Protein AF-A0A6I0ESH8-F1 (afdb_monomer)

Secondary structure (DSSP, 8-state):
-----EEEEEEEEE-PPPS-HHHHHHHHHHHHHHTT--EEEEEEEEEE-STT--EEEEEEEETTEEEEEEEE--SSSSPPEEEEEEEESS---HHHHHHHHHHHH-EEEEEEEEEE--GGGS-SS---------

Structure (mmCIF, N/CA/C/O backbone):
data_AF-A0A6I0ESH8-F1
#
_entry.id   AF-A0A6I0ESH8-F1
#
loop_
_atom_site.group_PDB
_atom_site.id
_atom_site.type_symbol
_atom_site.label_atom_id
_atom_site.label_alt_id
_atom_site.label_comp_id
_atom_site.label_asym_id
_atom_site.label_entity_id
_atom_site.label_seq_id
_atom_site.pdbx_PDB_ins_code
_atom_site.Cartn_x
_atom_site.Cartn_y
_atom_site.Cartn_z
_atom_site.occupancy
_atom_site.B_iso_or_equiv
_atom_site.auth_seq_id
_atom_site.auth_comp_id
_atom_site.auth_asym_id
_atom_site.auth_atom_id
_atom_site.pdbx_PDB_model_num
ATOM 1 N N . MET A 1 1 ? 20.987 1.836 -19.568 1.00 47.91 1 MET A N 1
ATOM 2 C CA . MET A 1 1 ? 19.508 1.809 -19.485 1.00 47.91 1 MET A CA 1
ATOM 3 C C . MET A 1 1 ? 19.110 2.853 -18.456 1.00 47.91 1 MET A C 1
ATOM 5 O O . MET A 1 1 ? 19.895 3.020 -17.528 1.00 47.91 1 MET A O 1
ATOM 9 N N . PRO A 1 2 ? 18.001 3.594 -18.612 1.00 54.84 2 PRO A N 1
ATOM 10 C CA . PRO A 1 2 ? 17.578 4.525 -17.571 1.00 54.84 2 PRO A CA 1
ATOM 11 C C . PRO A 1 2 ? 17.361 3.745 -16.271 1.00 54.84 2 PRO A C 1
ATOM 13 O O . PRO A 1 2 ? 16.652 2.741 -16.251 1.00 54.84 2 PRO A O 1
ATOM 16 N N . ASN A 1 3 ? 18.063 4.161 -15.225 1.00 63.47 3 ASN A N 1
ATOM 17 C CA . ASN A 1 3 ? 18.099 3.478 -13.946 1.00 63.47 3 ASN A CA 1
ATOM 18 C C . ASN A 1 3 ? 16.951 3.990 -13.076 1.00 63.47 3 ASN A C 1
ATOM 20 O O . ASN A 1 3 ? 17.143 4.853 -12.224 1.00 63.47 3 ASN A O 1
ATOM 24 N N . PHE A 1 4 ? 15.731 3.537 -13.358 1.00 83.06 4 PHE A N 1
ATOM 2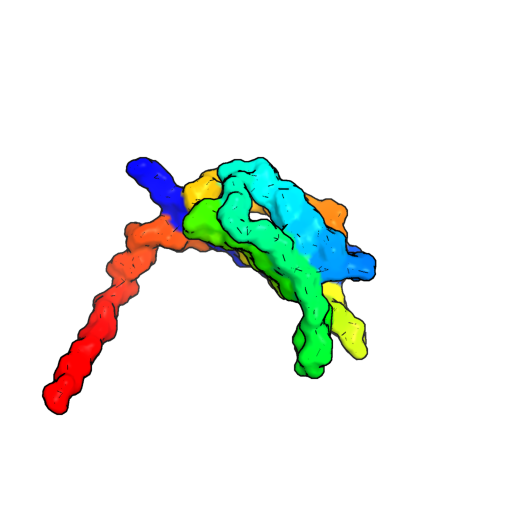5 C CA . PHE A 1 4 ? 14.581 3.918 -12.549 1.00 83.06 4 PHE A CA 1
ATOM 26 C C . PHE A 1 4 ? 14.667 3.180 -11.222 1.00 83.06 4 PHE A C 1
ATOM 28 O O . PHE A 1 4 ? 14.493 1.973 -11.176 1.00 83.06 4 PHE A O 1
ATOM 35 N N . HIS A 1 5 ? 14.958 3.903 -10.150 1.00 91.00 5 HIS A N 1
ATOM 36 C CA . HIS A 1 5 ? 14.956 3.377 -8.793 1.00 91.00 5 HIS A CA 1
ATOM 37 C C . HIS A 1 5 ? 14.223 4.376 -7.914 1.00 91.00 5 HIS A C 1
ATOM 39 O O . HIS A 1 5 ? 14.828 5.208 -7.252 1.00 91.00 5 HIS A O 1
ATOM 45 N N . GLN A 1 6 ? 12.898 4.327 -7.936 1.00 93.31 6 GLN A N 1
ATOM 46 C CA . GLN A 1 6 ? 12.069 5.276 -7.203 1.00 93.31 6 GLN A CA 1
ATOM 47 C C . GLN A 1 6 ? 11.463 4.610 -5.977 1.00 93.31 6 GLN A C 1
ATOM 49 O O . GLN A 1 6 ? 10.907 3.518 -6.067 1.00 93.31 6 GLN A O 1
ATOM 54 N N . HIS A 1 7 ? 11.570 5.264 -4.824 1.00 95.81 7 HIS A N 1
ATOM 55 C CA . HIS A 1 7 ? 11.017 4.786 -3.565 1.00 95.81 7 HIS A CA 1
ATOM 56 C C . HIS A 1 7 ? 10.018 5.800 -3.015 1.00 95.81 7 HIS A C 1
ATOM 58 O O . HIS A 1 7 ? 10.394 6.845 -2.486 1.00 95.81 7 HIS A O 1
ATOM 64 N N . LEU A 1 8 ? 8.734 5.496 -3.166 1.00 97.56 8 LEU A N 1
ATOM 65 C CA . LEU A 1 8 ? 7.643 6.241 -2.559 1.00 97.56 8 LEU A CA 1
ATOM 66 C C . LEU A 1 8 ? 7.471 5.777 -1.113 1.00 97.56 8 LEU A C 1
ATOM 68 O O . LEU A 1 8 ? 7.274 4.591 -0.863 1.00 97.56 8 LEU A O 1
ATOM 72 N N . ILE A 1 9 ? 7.508 6.718 -0.177 1.00 98.38 9 ILE A N 1
ATOM 73 C CA . ILE A 1 9 ? 7.158 6.504 1.227 1.00 98.38 9 ILE A CA 1
ATOM 74 C C . ILE A 1 9 ? 5.879 7.276 1.516 1.00 98.38 9 ILE A C 1
ATOM 76 O O . ILE A 1 9 ? 5.828 8.483 1.285 1.00 98.38 9 ILE A O 1
ATOM 80 N N . PHE A 1 10 ? 4.881 6.599 2.069 1.00 98.44 10 PHE A N 1
ATOM 81 C CA . PHE A 1 10 ? 3.573 7.134 2.423 1.00 98.44 10 PHE A CA 1
ATOM 82 C C . PHE A 1 10 ? 3.276 6.873 3.901 1.00 98.44 10 PHE A C 1
ATOM 84 O O . PHE A 1 10 ? 3.522 5.789 4.422 1.00 98.44 10 PHE A O 1
ATOM 91 N N . ASN A 1 11 ? 2.718 7.871 4.580 1.00 98.25 11 ASN A N 1
ATOM 92 C CA . ASN A 1 11 ? 2.098 7.709 5.890 1.00 98.25 11 ASN A CA 1
ATOM 93 C C . ASN A 1 11 ? 0.757 8.434 5.894 1.00 98.25 11 ASN A C 1
ATOM 95 O O . ASN A 1 11 ? 0.697 9.593 5.479 1.00 98.25 11 ASN A O 1
ATOM 99 N N . GLY A 1 12 ? -0.284 7.801 6.424 1.00 96.75 12 GLY A N 1
ATOM 100 C CA . GLY A 1 12 ? -1.607 8.402 6.478 1.00 96.75 12 GLY A CA 1
ATOM 101 C C . GLY A 1 12 ? -2.482 7.903 7.617 1.00 96.75 12 GLY A C 1
ATOM 102 O O . GLY A 1 12 ? -2.215 6.880 8.253 1.00 96.75 12 GLY A O 1
ATOM 103 N N . VAL A 1 13 ? -3.532 8.678 7.859 1.00 96.81 13 VAL A N 1
ATOM 104 C CA . VAL A 1 13 ? -4.710 8.284 8.621 1.00 96.81 13 VAL A CA 1
ATOM 105 C C . VAL A 1 13 ? -5.768 7.826 7.629 1.00 96.81 13 VAL A C 1
ATOM 107 O O . VAL A 1 13 ? -6.025 8.504 6.635 1.00 96.81 13 VAL A O 1
ATOM 110 N N . VAL A 1 14 ? -6.371 6.676 7.898 1.00 96.31 14 VAL A N 1
ATOM 111 C CA . VAL A 1 14 ? -7.320 6.005 7.001 1.00 96.31 14 VAL A CA 1
ATOM 112 C C . VAL A 1 14 ? -8.623 5.719 7.742 1.00 96.31 14 VAL A C 1
ATOM 114 O O . VAL A 1 14 ? -8.646 5.720 8.968 1.00 96.31 14 VAL A O 1
ATOM 117 N N . SER A 1 15 ? -9.734 5.530 7.042 1.00 94.81 15 SER A N 1
ATOM 118 C CA . SER A 1 15 ? -11.034 5.291 7.698 1.00 94.81 15 SER A CA 1
ATOM 119 C C . SER A 1 15 ? -11.597 3.905 7.427 1.00 94.81 15 SER A C 1
ATOM 121 O O . SER A 1 15 ? -12.326 3.384 8.272 1.00 94.81 15 SER A O 1
ATOM 123 N N . ASN A 1 16 ? -11.223 3.280 6.310 1.00 94.06 16 ASN A N 1
ATOM 124 C CA . ASN A 1 16 ? -11.640 1.920 6.026 1.00 94.06 16 ASN A CA 1
ATOM 125 C C . ASN A 1 16 ? -10.773 0.913 6.793 1.00 94.06 16 ASN A C 1
ATOM 127 O O . ASN A 1 16 ? -9.542 0.991 6.777 1.00 94.06 16 ASN A O 1
ATOM 131 N N . VAL A 1 17 ? -11.434 -0.042 7.446 1.00 91.25 17 VAL A N 1
ATOM 132 C CA . VAL A 1 17 ? -10.797 -1.150 8.163 1.00 91.25 17 VAL A CA 1
ATOM 133 C C . VAL A 1 17 ? -10.936 -2.403 7.297 1.00 91.25 17 VAL A C 1
ATOM 135 O O . VAL A 1 17 ? -12.061 -2.766 6.943 1.00 91.25 17 VAL A O 1
ATOM 138 N N . PRO A 1 18 ? -9.832 -3.070 6.923 1.00 91.62 18 PRO A N 1
ATOM 139 C CA . PRO A 1 18 ? -9.899 -4.277 6.114 1.00 91.62 18 PRO A CA 1
ATOM 140 C C . PRO A 1 18 ? -10.615 -5.393 6.880 1.00 91.62 18 PRO A C 1
ATOM 142 O O . PRO A 1 18 ? -10.361 -5.610 8.062 1.00 91.62 18 PRO A O 1
ATOM 145 N N . ALA A 1 19 ? -11.489 -6.139 6.201 1.00 92.12 19 ALA A N 1
ATOM 146 C CA . ALA A 1 19 ? -12.223 -7.237 6.833 1.00 92.12 19 ALA A CA 1
ATOM 147 C C . ALA A 1 19 ? -11.323 -8.447 7.140 1.00 92.12 19 ALA A C 1
ATOM 149 O O . ALA A 1 19 ? -11.632 -9.247 8.024 1.00 92.12 19 ALA A O 1
ATOM 150 N N . SER A 1 20 ? -10.217 -8.601 6.406 1.00 95.81 20 SER A N 1
ATOM 151 C CA . SER A 1 20 ? -9.262 -9.686 6.602 1.00 95.81 20 SER A CA 1
ATOM 152 C C . SER A 1 20 ? -7.869 -9.351 6.062 1.00 95.81 20 SER A C 1
ATOM 154 O O . SER A 1 20 ? -7.704 -8.524 5.164 1.00 95.81 20 SER A O 1
ATOM 156 N N . ALA A 1 21 ? -6.852 -10.074 6.543 1.00 97.19 21 ALA A N 1
ATOM 157 C CA . ALA A 1 21 ? -5.516 -10.022 5.949 1.00 97.19 21 ALA A CA 1
ATOM 158 C C . ALA A 1 21 ? -5.518 -10.464 4.470 1.00 97.19 21 ALA A C 1
ATOM 160 O O . ALA A 1 21 ? -4.715 -9.976 3.680 1.00 97.19 21 ALA A O 1
ATOM 161 N N . GLU A 1 22 ? -6.440 -11.345 4.068 1.00 97.88 22 GLU A N 1
ATOM 162 C CA . GLU A 1 22 ? -6.588 -11.772 2.672 1.00 97.88 22 GLU A CA 1
ATOM 163 C C . GLU A 1 22 ? -7.038 -10.619 1.759 1.00 97.88 22 GLU A C 1
ATOM 165 O O . GLU A 1 22 ? -6.560 -10.520 0.629 1.00 97.88 22 GLU A O 1
ATOM 170 N N . ASP A 1 23 ? -7.880 -9.703 2.243 1.00 97.75 23 ASP A N 1
ATOM 171 C CA . ASP A 1 23 ? -8.266 -8.509 1.479 1.00 97.75 23 ASP A CA 1
ATOM 172 C C . ASP A 1 23 ? -7.063 -7.592 1.250 1.00 97.75 23 ASP A C 1
ATOM 174 O O . ASP A 1 23 ? -6.834 -7.134 0.130 1.00 97.75 23 ASP A O 1
ATOM 178 N N . CYS A 1 24 ? -6.222 -7.403 2.271 1.00 98.06 24 CYS A N 1
ATOM 179 C CA . CYS A 1 24 ? -4.990 -6.632 2.126 1.00 98.06 24 CYS A CA 1
ATOM 180 C C . CYS A 1 24 ? -3.974 -7.302 1.187 1.00 98.06 24 CYS A C 1
ATOM 182 O O . CYS A 1 24 ? -3.251 -6.622 0.458 1.00 98.06 24 CYS A O 1
ATOM 184 N N . ARG A 1 25 ? -3.9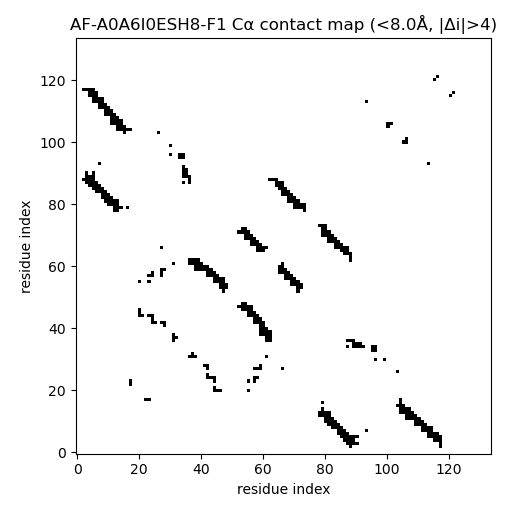10 -8.640 1.184 1.00 98.56 25 ARG A N 1
ATOM 185 C CA . ARG A 1 25 ? -3.083 -9.401 0.237 1.00 98.56 25 ARG A CA 1
ATOM 186 C C . ARG A 1 25 ? -3.528 -9.134 -1.202 1.00 98.56 25 ARG A C 1
ATOM 188 O O . ARG A 1 25 ? -2.694 -8.847 -2.056 1.00 98.56 25 ARG A O 1
ATOM 195 N N . ARG A 1 26 ? -4.838 -9.197 -1.462 1.00 98.38 26 ARG A N 1
ATOM 196 C CA . ARG A 1 26 ? -5.428 -8.913 -2.783 1.00 98.38 26 ARG A CA 1
ATOM 197 C C . ARG A 1 26 ? -5.233 -7.460 -3.199 1.00 98.38 26 ARG A C 1
ATOM 199 O O . ARG A 1 26 ? -4.987 -7.204 -4.373 1.00 98.38 26 ARG A O 1
ATOM 206 N N . TRP A 1 27 ? -5.315 -6.530 -2.248 1.00 98.38 27 TRP A N 1
ATOM 207 C CA . TRP A 1 27 ? -4.995 -5.124 -2.475 1.00 98.38 27 TRP A CA 1
ATOM 208 C C . TRP A 1 27 ? -3.550 -4.954 -2.974 1.00 98.38 27 TRP A C 1
ATOM 210 O O . TRP A 1 27 ? -3.345 -4.343 -4.018 1.00 98.38 27 TRP A O 1
ATOM 220 N N . LEU A 1 28 ? -2.563 -5.591 -2.328 1.00 98.25 28 LEU A N 1
ATOM 221 C CA . LEU A 1 28 ? -1.171 -5.574 -2.805 1.00 98.25 28 LEU A CA 1
ATOM 222 C C . LEU A 1 28 ? -1.001 -6.188 -4.202 1.00 98.25 28 LEU A C 1
ATOM 224 O O . LEU A 1 28 ? -0.288 -5.620 -5.026 1.00 98.25 28 LEU A O 1
ATOM 228 N N . ASP A 1 29 ? -1.648 -7.320 -4.490 1.00 97.94 29 ASP A N 1
ATOM 229 C CA . ASP A 1 29 ? -1.590 -7.930 -5.828 1.00 97.94 29 ASP A CA 1
ATOM 230 C C . ASP A 1 29 ? -2.166 -6.996 -6.906 1.00 97.94 29 ASP A C 1
ATOM 232 O O . ASP A 1 29 ? -1.638 -6.921 -8.015 1.00 97.94 29 ASP A O 1
ATOM 236 N N . ALA A 1 30 ? -3.236 -6.264 -6.582 1.00 98.19 30 ALA A N 1
ATOM 237 C CA . ALA A 1 30 ? -3.888 -5.337 -7.502 1.00 98.19 30 ALA A CA 1
ATOM 238 C C . ALA A 1 30 ? -3.040 -4.089 -7.810 1.00 98.19 30 ALA A C 1
ATOM 240 O O . ALA A 1 30 ? -3.219 -3.485 -8.871 1.00 98.19 30 ALA A O 1
ATOM 241 N N . LEU A 1 31 ? -2.106 -3.717 -6.929 1.00 98.31 31 LEU A N 1
ATOM 242 C CA . LEU A 1 31 ? -1.166 -2.618 -7.161 1.00 98.31 31 LEU A CA 1
ATOM 243 C C . LEU A 1 31 ? -0.171 -2.943 -8.283 1.00 98.31 31 LEU A C 1
ATOM 245 O O . LEU A 1 31 ? 0.116 -2.083 -9.112 1.00 98.31 31 LEU A O 1
ATOM 249 N N . VAL A 1 32 ? 0.359 -4.168 -8.313 1.00 98.00 32 VAL A N 1
ATOM 250 C CA . VAL A 1 32 ? 1.474 -4.572 -9.190 1.00 98.00 32 VAL A CA 1
ATOM 251 C C . VAL A 1 32 ? 1.260 -4.213 -10.674 1.00 98.00 32 VAL A C 1
ATOM 253 O O . VAL A 1 32 ? 2.125 -3.541 -11.244 1.00 98.00 32 VAL A O 1
ATOM 256 N N . PRO A 1 33 ? 0.125 -4.558 -11.319 1.00 97.25 33 PRO A N 1
ATOM 257 C CA . PRO A 1 33 ? -0.098 -4.182 -12.715 1.00 97.25 33 PRO A CA 1
ATOM 258 C C . PRO A 1 33 ? -0.282 -2.669 -12.919 1.00 97.25 33 PRO A C 1
ATOM 260 O O . PRO A 1 33 ? 0.061 -2.164 -13.988 1.00 97.25 33 PRO A O 1
ATOM 263 N N . LYS A 1 34 ? -0.781 -1.929 -11.915 1.00 97.56 34 LYS A N 1
ATOM 264 C CA . LYS A 1 34 ? -0.967 -0.466 -11.992 1.00 97.56 34 LYS A CA 1
ATOM 265 C C . LYS A 1 34 ? 0.365 0.294 -12.050 1.00 97.56 34 LYS A C 1
ATOM 267 O O . LYS A 1 34 ? 0.404 1.400 -12.575 1.00 97.56 34 LYS A O 1
ATOM 272 N N . ILE A 1 35 ? 1.442 -0.298 -11.531 1.00 96.75 35 ILE A N 1
ATOM 273 C CA . ILE A 1 35 ? 2.789 0.300 -11.484 1.00 96.75 35 ILE A CA 1
ATOM 274 C C . ILE A 1 35 ? 3.745 -0.281 -12.533 1.00 96.75 35 ILE A C 1
ATOM 276 O O . ILE A 1 35 ? 4.952 -0.076 -12.440 1.00 96.75 35 ILE A 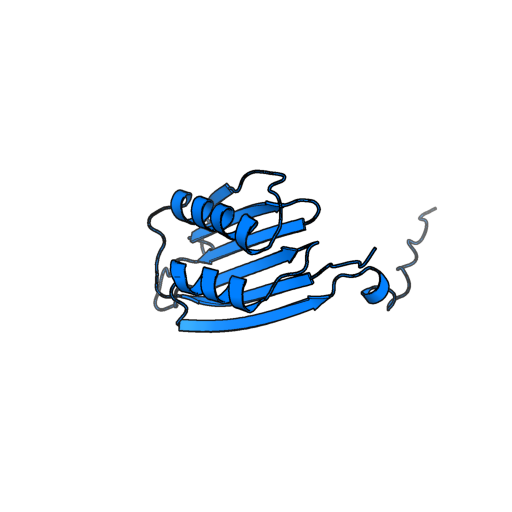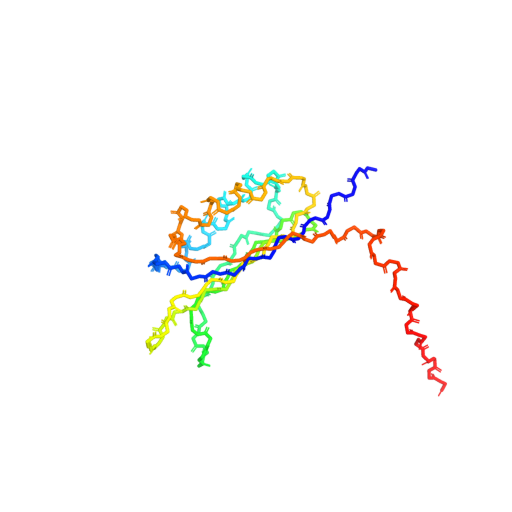O 1
ATOM 280 N N . HIS A 1 36 ? 3.216 -1.017 -13.518 1.00 95.44 36 HIS A N 1
ATOM 281 C CA . HIS A 1 36 ? 3.990 -1.610 -14.615 1.00 95.44 36 HIS A CA 1
ATOM 282 C C . HIS A 1 36 ? 5.118 -2.548 -14.151 1.00 95.44 36 HIS A C 1
ATOM 284 O O . HIS A 1 36 ? 6.181 -2.603 -14.768 1.00 95.44 36 HIS A O 1
ATOM 290 N N . MET A 1 37 ? 4.882 -3.288 -13.064 1.00 96.12 37 MET A N 1
ATOM 291 C CA . MET A 1 37 ? 5.833 -4.250 -12.505 1.00 96.12 37 MET A CA 1
ATOM 292 C C . MET A 1 37 ? 5.299 -5.679 -12.599 1.00 96.12 37 MET A C 1
ATOM 294 O O . MET A 1 37 ? 4.117 -5.910 -12.848 1.00 96.12 37 MET A O 1
ATOM 298 N N . GLU A 1 38 ? 6.184 -6.646 -12.373 1.00 96.94 38 GLU A N 1
ATOM 299 C CA . GLU A 1 38 ? 5.855 -8.070 -12.325 1.00 96.94 38 GLU A CA 1
ATOM 300 C C . GLU A 1 38 ? 6.133 -8.637 -10.933 1.00 96.94 38 GLU A C 1
ATOM 302 O O . GLU A 1 38 ? 7.127 -8.288 -10.288 1.00 96.94 38 GLU A O 1
ATOM 307 N N . THR A 1 39 ? 5.261 -9.533 -10.477 1.00 98.06 39 THR A N 1
ATOM 308 C CA . THR A 1 39 ? 5.408 -10.229 -9.197 1.00 98.06 39 THR A CA 1
ATOM 309 C C . THR A 1 39 ? 6.529 -11.265 -9.271 1.00 98.06 39 THR A C 1
ATOM 311 O O . THR A 1 39 ? 6.478 -12.180 -10.089 1.00 98.06 39 THR A O 1
ATOM 314 N N . LEU A 1 40 ? 7.507 -11.160 -8.367 1.00 97.81 40 LEU A N 1
ATOM 315 C CA . LEU A 1 40 ? 8.580 -12.142 -8.180 1.00 97.81 40 LEU A CA 1
ATOM 316 C C . LEU A 1 40 ? 8.246 -13.138 -7.062 1.00 97.81 40 LEU A C 1
ATOM 318 O O . LEU A 1 40 ? 8.455 -14.340 -7.213 1.00 97.81 40 LEU A O 1
ATOM 322 N N . VAL A 1 41 ? 7.708 -12.644 -5.943 1.00 97.69 41 VAL A N 1
ATOM 323 C CA . VAL A 1 41 ? 7.158 -13.466 -4.856 1.00 97.69 41 VAL A CA 1
ATOM 324 C C . VAL A 1 41 ? 5.731 -12.992 -4.593 1.00 97.69 41 VAL A C 1
ATOM 326 O O . VAL A 1 41 ? 5.551 -11.791 -4.369 1.00 97.69 41 VAL A O 1
ATOM 329 N N . PRO A 1 42 ? 4.728 -13.897 -4.611 1.00 95.38 42 PRO A N 1
ATOM 330 C CA . PRO A 1 42 ? 3.331 -13.541 -4.381 1.00 95.38 42 PRO A CA 1
ATOM 331 C C . PRO A 1 42 ? 3.133 -12.709 -3.118 1.00 95.38 42 PRO A C 1
ATOM 333 O O . PRO A 1 42 ? 3.823 -12.929 -2.117 1.00 95.38 42 PRO A O 1
ATOM 336 N N . ALA A 1 43 ? 2.167 -11.787 -3.151 1.00 98.12 43 ALA A N 1
ATOM 337 C CA . ALA A 1 43 ? 1.858 -10.977 -1.988 1.00 98.12 43 ALA A CA 1
ATOM 338 C C . ALA A 1 43 ? 1.477 -11.857 -0.793 1.00 98.12 43 ALA A C 1
ATOM 340 O O . ALA A 1 43 ? 0.764 -12.860 -0.918 1.00 98.12 43 ALA A O 1
ATOM 341 N N . ARG A 1 44 ? 1.911 -11.437 0.392 1.00 98.44 44 ARG A N 1
ATOM 342 C CA . ARG A 1 44 ? 1.503 -12.015 1.669 1.00 98.44 44 ARG A CA 1
ATOM 343 C C . ARG A 1 44 ? 1.090 -10.892 2.601 1.00 98.44 44 ARG A C 1
ATOM 345 O O . ARG A 1 44 ? 1.784 -9.888 2.689 1.00 98.44 44 ARG A O 1
ATOM 352 N N . ALA A 1 45 ? -0.000 -11.096 3.326 1.00 98.44 45 ALA A N 1
ATOM 353 C CA . ALA A 1 45 ? -0.407 -10.238 4.426 1.00 98.44 45 ALA A CA 1
ATOM 354 C C . ALA A 1 45 ? -0.767 -11.102 5.636 1.00 98.44 45 ALA A C 1
ATOM 356 O O . ALA A 1 45 ? -1.308 -12.200 5.487 1.00 98.44 45 ALA A O 1
ATOM 357 N N . VAL A 1 46 ? -0.394 -10.642 6.825 1.00 98.00 46 VAL A N 1
ATOM 358 C CA . VAL A 1 46 ? -0.544 -11.371 8.086 1.00 98.00 46 VAL A CA 1
ATOM 359 C C . VAL A 1 46 ? -0.950 -10.383 9.171 1.00 98.00 46 VAL A C 1
ATOM 361 O O . VAL A 1 46 ? -0.445 -9.260 9.214 1.00 98.00 46 VAL A O 1
ATOM 364 N N . TYR A 1 47 ? -1.867 -10.813 10.033 1.00 96.88 47 TYR A N 1
ATOM 365 C CA . TYR A 1 47 ? -2.220 -10.066 11.229 1.00 96.88 47 TYR A CA 1
ATOM 366 C C . TYR A 1 47 ? -1.124 -10.235 12.291 1.00 96.88 47 TYR A C 1
ATOM 368 O O . TYR A 1 47 ? -0.717 -11.358 12.583 1.00 96.88 47 TYR A O 1
ATOM 376 N N . CYS A 1 48 ? -0.646 -9.125 12.839 1.00 94.75 48 CYS A N 1
ATOM 377 C CA . CYS A 1 48 ? 0.269 -9.064 13.968 1.00 94.75 48 CYS A CA 1
ATOM 378 C C . CYS A 1 48 ? -0.554 -8.865 15.244 1.00 94.75 48 CYS A C 1
ATOM 380 O O . CYS A 1 48 ? -1.361 -7.940 15.307 1.00 94.75 48 CYS A O 1
ATOM 382 N N . ASP A 1 49 ? -0.375 -9.722 16.245 1.00 93.81 49 ASP A N 1
ATOM 383 C CA . ASP A 1 49 ? -1.043 -9.640 17.548 1.00 93.81 49 ASP A CA 1
ATOM 384 C C . ASP A 1 49 ? -0.121 -9.141 18.674 1.00 93.81 49 ASP A C 1
ATOM 386 O O . ASP A 1 49 ? -0.541 -9.075 19.833 1.00 93.81 49 ASP A O 1
ATOM 390 N N . ASP A 1 50 ? 1.104 -8.728 18.332 1.00 92.19 50 ASP A N 1
ATOM 391 C CA . ASP A 1 50 ? 2.072 -8.193 19.286 1.00 92.19 50 ASP A CA 1
ATOM 392 C C . ASP A 1 50 ? 1.548 -6.911 19.967 1.00 92.19 50 ASP A C 1
ATOM 394 O O . ASP A 1 50 ? 1.120 -5.978 19.276 1.00 92.19 50 ASP A O 1
ATOM 398 N N . PRO A 1 51 ? 1.649 -6.802 21.309 1.00 90.12 51 PRO A N 1
ATOM 399 C CA . PRO A 1 51 ? 1.218 -5.628 22.061 1.00 90.12 51 PRO A CA 1
ATOM 400 C C . PRO A 1 51 ? 1.760 -4.299 21.511 1.00 90.12 51 PRO A C 1
ATOM 402 O O . PRO A 1 51 ? 2.968 -4.059 21.515 1.00 90.12 51 PRO A O 1
ATOM 405 N N . GLY A 1 52 ? 0.861 -3.411 21.084 1.00 87.00 52 GLY A N 1
ATOM 406 C CA . GLY A 1 52 ? 1.173 -2.095 20.518 1.00 87.00 52 GLY A CA 1
ATOM 407 C C . GLY A 1 52 ? 1.490 -2.074 19.017 1.00 87.00 52 GLY A C 1
ATOM 408 O O . GLY A 1 52 ? 1.702 -0.992 18.472 1.00 87.00 52 GLY A O 1
ATOM 409 N N . ASN A 1 53 ? 1.521 -3.228 18.346 1.00 90.44 53 ASN A N 1
ATOM 410 C CA . ASN A 1 53 ? 1.728 -3.357 16.898 1.00 90.44 53 ASN A CA 1
ATOM 411 C C . ASN A 1 53 ? 0.580 -4.095 16.208 1.00 90.44 53 ASN A C 1
ATOM 413 O O . ASN A 1 53 ? 0.764 -4.693 15.146 1.00 90.44 53 ASN A O 1
ATOM 417 N N . GLU A 1 54 ? -0.596 -4.076 16.820 1.00 93.19 54 GLU A N 1
ATOM 418 C CA . GLU A 1 54 ? -1.709 -4.865 16.342 1.00 93.19 54 GLU A CA 1
ATOM 419 C C . GLU A 1 54 ? -2.297 -4.294 15.061 1.00 93.19 54 GLU A C 1
ATOM 421 O O . GLU A 1 54 ? -2.503 -3.086 14.926 1.00 93.19 54 GLU A O 1
ATOM 426 N N . GLY A 1 55 ? -2.561 -5.185 14.115 1.00 94.94 55 GLY A N 1
ATOM 427 C CA . GLY A 1 55 ? -3.057 -4.842 12.794 1.00 94.94 55 GLY A CA 1
ATOM 428 C C . GLY A 1 55 ? -2.434 -5.733 11.731 1.00 94.94 55 GLY A C 1
ATOM 429 O O . GLY A 1 55 ? -2.033 -6.860 12.007 1.00 94.94 55 GLY A O 1
ATOM 430 N N . VAL A 1 56 ? -2.360 -5.258 10.490 1.00 97.44 56 VAL A N 1
ATOM 431 C CA . VAL A 1 56 ? -1.963 -6.088 9.346 1.00 97.44 56 VAL A CA 1
ATOM 432 C C . VAL A 1 56 ? -0.668 -5.570 8.740 1.00 97.44 56 VAL A C 1
ATOM 434 O O . VAL A 1 56 ? -0.553 -4.398 8.393 1.00 97.44 56 VAL A O 1
ATOM 437 N N . THR A 1 57 ? 0.296 -6.465 8.552 1.00 98.25 57 THR A N 1
ATOM 438 C CA . THR A 1 57 ? 1.486 -6.208 7.736 1.00 98.25 57 THR A CA 1
ATOM 439 C C . THR A 1 57 ? 1.396 -7.018 6.459 1.00 98.25 57 THR A C 1
ATOM 441 O O . THR A 1 57 ? 1.077 -8.208 6.501 1.00 98.25 57 THR A O 1
ATOM 444 N N . GLY A 1 58 ? 1.714 -6.401 5.325 1.00 98.44 58 GLY A N 1
ATOM 445 C CA . GLY A 1 58 ? 1.811 -7.115 4.061 1.00 98.44 58 GLY A CA 1
ATOM 446 C C . GLY A 1 58 ? 2.967 -6.655 3.193 1.00 98.44 58 GLY A C 1
ATOM 447 O O . GLY A 1 58 ? 3.438 -5.526 3.296 1.00 98.44 58 GLY A O 1
ATOM 448 N N . VAL A 1 59 ? 3.422 -7.561 2.333 1.00 98.75 59 VAL A N 1
ATOM 449 C CA . VAL A 1 59 ? 4.529 -7.346 1.403 1.00 98.75 59 VAL A CA 1
ATOM 450 C C . VAL A 1 59 ? 4.294 -8.118 0.111 1.00 98.75 59 VAL A C 1
ATOM 452 O O . VAL A 1 59 ? 3.784 -9.239 0.127 1.00 98.75 59 VAL A O 1
ATOM 455 N N . VAL A 1 60 ? 4.702 -7.527 -1.006 1.00 98.69 60 VAL A N 1
ATOM 456 C CA . VAL A 1 60 ? 4.863 -8.196 -2.297 1.00 98.69 60 VAL A CA 1
ATOM 457 C C . VAL A 1 60 ? 6.268 -7.917 -2.813 1.00 98.69 60 VAL A C 1
ATOM 459 O O . VAL A 1 60 ? 6.738 -6.775 -2.794 1.00 98.69 60 VAL A O 1
ATOM 462 N N . VAL A 1 61 ? 6.960 -8.970 -3.249 1.00 98.38 61 VAL A N 1
ATOM 463 C CA . VAL A 1 61 ? 8.254 -8.817 -3.918 1.00 98.38 61 VAL A CA 1
ATOM 464 C C . VAL A 1 61 ? 7.976 -8.760 -5.406 1.00 98.38 61 VAL A C 1
ATOM 466 O O . VAL A 1 61 ? 7.399 -9.683 -5.979 1.00 98.38 61 VAL A O 1
ATOM 469 N N . ILE A 1 62 ? 8.403 -7.673 -6.023 1.00 97.69 62 ILE A N 1
ATOM 470 C CA . ILE A 1 62 ? 8.311 -7.439 -7.461 1.00 97.69 62 ILE A CA 1
ATOM 471 C C . ILE A 1 62 ? 9.725 -7.485 -8.043 1.00 97.69 62 ILE A C 1
ATOM 473 O O . ILE A 1 62 ? 10.704 -7.416 -7.298 1.00 97.69 62 ILE A O 1
ATOM 477 N N . SER A 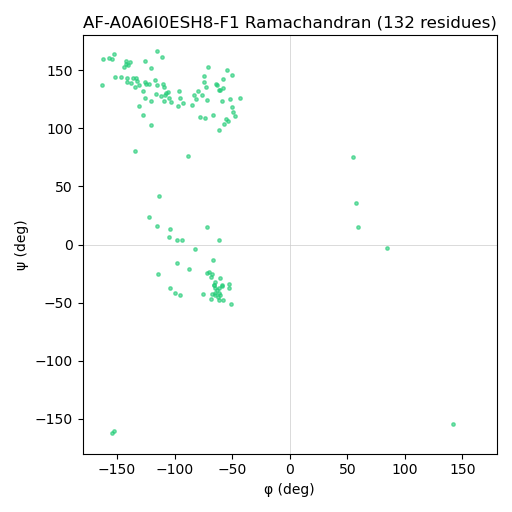1 63 ? 9.861 -7.671 -9.352 1.00 95.25 63 SER A N 1
ATOM 478 C CA . SER A 1 63 ? 11.165 -7.829 -10.010 1.00 95.25 63 SER A CA 1
ATOM 479 C C . SER A 1 63 ? 12.180 -6.760 -9.566 1.00 95.25 63 SER A C 1
ATOM 481 O O . SER A 1 63 ? 12.022 -5.588 -9.883 1.00 95.25 63 SER A O 1
ATOM 483 N N . THR A 1 64 ? 13.201 -7.190 -8.806 1.00 93.56 64 THR A N 1
ATOM 484 C CA . THR A 1 64 ? 14.290 -6.382 -8.203 1.00 93.56 64 THR A CA 1
ATOM 485 C C . THR A 1 64 ? 13.881 -5.256 -7.236 1.00 93.56 64 THR A C 1
ATOM 487 O O . THR A 1 64 ? 14.723 -4.432 -6.869 1.00 93.56 64 THR A O 1
ATOM 490 N N . SER A 1 65 ? 12.638 -5.236 -6.748 1.00 95.94 65 SER A N 1
ATOM 491 C CA . SER A 1 65 ? 12.156 -4.238 -5.782 1.00 95.94 65 SER A CA 1
ATOM 492 C C . SER A 1 65 ? 11.004 -4.777 -4.904 1.00 95.94 65 SER A C 1
ATOM 494 O O . SER A 1 65 ? 10.907 -5.988 -4.707 1.00 95.94 65 SER A O 1
ATOM 496 N N . HIS A 1 66 ? 10.186 -3.928 -4.265 1.00 98.06 66 HIS A N 1
ATOM 497 C CA . HIS A 1 66 ? 9.111 -4.387 -3.365 1.00 98.06 66 HIS A CA 1
ATOM 498 C C . HIS A 1 66 ? 8.049 -3.313 -3.102 1.00 98.06 66 HIS A C 1
ATOM 500 O O . HIS A 1 66 ? 8.325 -2.119 -3.198 1.00 98.06 66 HIS A O 1
ATOM 506 N N . ALA A 1 67 ? 6.866 -3.744 -2.668 1.00 98.56 67 ALA A N 1
ATOM 507 C CA . ALA A 1 67 ? 5.905 -2.886 -1.984 1.00 98.56 67 ALA A CA 1
ATOM 508 C C . ALA A 1 67 ? 5.512 -3.516 -0.646 1.00 98.56 67 ALA A C 1
ATOM 510 O O . ALA A 1 67 ? 5.345 -4.736 -0.559 1.00 98.56 67 ALA A O 1
ATOM 511 N N . ALA A 1 68 ? 5.383 -2.701 0.396 1.00 98.69 68 ALA A N 1
ATOM 512 C CA . ALA A 1 68 ? 5.009 -3.163 1.725 1.00 98.69 68 ALA A CA 1
ATOM 513 C C . ALA A 1 68 ? 4.118 -2.147 2.436 1.00 98.69 68 ALA A C 1
ATOM 515 O O . ALA A 1 68 ? 4.198 -0.945 2.186 1.00 98.69 68 ALA A O 1
ATOM 516 N N . PHE A 1 69 ? 3.280 -2.635 3.344 1.00 98.62 69 PHE A N 1
ATOM 517 C CA . PHE A 1 69 ? 2.491 -1.789 4.223 1.00 98.62 69 PHE A CA 1
ATOM 518 C C . PHE A 1 69 ? 2.446 -2.337 5.644 1.00 98.62 69 PHE A C 1
ATOM 520 O O . PHE A 1 69 ? 2.576 -3.541 5.882 1.00 98.62 69 PHE A O 1
ATOM 527 N N . HIS A 1 70 ? 2.175 -1.421 6.563 1.00 97.75 70 HIS A N 1
ATOM 528 C CA . HIS A 1 70 ? 1.829 -1.686 7.945 1.00 97.75 70 HIS A CA 1
ATOM 529 C C . HIS A 1 70 ? 0.577 -0.880 8.274 1.00 97.75 70 HIS A C 1
ATOM 531 O O . HIS A 1 70 ? 0.563 0.349 8.161 1.00 97.75 70 HIS A O 1
ATOM 537 N N . TYR A 1 71 ? -0.480 -1.586 8.643 1.00 97.12 71 TYR A N 1
ATOM 538 C CA . TYR A 1 71 ? -1.718 -1.020 9.141 1.00 97.12 71 TYR A CA 1
ATOM 539 C C . TYR A 1 71 ? -1.813 -1.320 10.633 1.00 97.12 71 TYR A C 1
ATOM 541 O O . TYR A 1 71 ? -1.658 -2.475 11.024 1.00 97.12 71 TYR A O 1
ATOM 549 N N . TRP A 1 72 ? -2.072 -0.292 11.439 1.00 94.88 72 TRP A N 1
ATOM 550 C CA . TRP A 1 72 ? -2.307 -0.437 12.873 1.00 94.88 72 TRP A CA 1
ATOM 551 C C . TRP A 1 72 ? -3.772 -0.185 13.192 1.00 94.88 72 TRP A C 1
ATOM 553 O O . TRP A 1 72 ? -4.307 0.893 12.897 1.00 94.88 72 TRP A O 1
ATOM 563 N N . GLU A 1 73 ? -4.387 -1.176 13.829 1.00 84.00 73 GLU A N 1
ATOM 564 C CA . GLU A 1 73 ? -5.736 -1.070 14.359 1.00 84.00 73 GLU A CA 1
ATOM 565 C C . GLU A 1 73 ? -5.745 -0.209 15.632 1.00 84.00 73 GLU A C 1
ATOM 567 O O . GLU A 1 73 ? -4.857 -0.306 16.487 1.00 84.00 73 GLU A O 1
ATOM 572 N N . PRO A 1 74 ? -6.752 0.654 15.801 1.00 74.56 74 PRO A N 1
ATOM 573 C CA . PRO A 1 74 ? -6.828 1.543 16.937 1.00 74.56 74 PRO A CA 1
ATOM 574 C C . PRO A 1 74 ? -7.322 0.768 18.158 1.00 74.56 74 PRO A C 1
ATOM 576 O O . PRO A 1 74 ? -8.490 0.405 18.265 1.00 74.56 74 PRO A O 1
ATOM 579 N N . LYS A 1 75 ? -6.429 0.541 19.125 1.00 68.44 75 LYS A N 1
ATOM 580 C CA . LYS A 1 75 ? -6.790 -0.031 20.436 1.00 68.44 75 LYS A CA 1
ATOM 581 C C . LYS A 1 75 ? -7.341 0.993 21.442 1.00 68.44 75 LYS A C 1
ATOM 583 O O . LYS A 1 75 ? -7.718 0.621 22.550 1.00 68.44 75 LYS A O 1
ATOM 588 N N . SER A 1 76 ? -7.370 2.277 21.085 1.00 65.88 76 SER A N 1
ATOM 589 C CA . SER A 1 76 ? -7.796 3.404 21.932 1.00 65.88 76 SER A CA 1
ATOM 590 C C . SER A 1 76 ? -8.289 4.578 21.063 1.00 65.88 76 SER A C 1
ATOM 592 O O . SER A 1 76 ? -8.551 4.379 19.883 1.00 65.88 76 SER A O 1
ATOM 594 N N . GLU A 1 77 ? -8.382 5.806 21.590 1.00 65.81 77 GLU A N 1
ATOM 595 C CA . GLU A 1 77 ? -8.798 7.030 20.860 1.00 65.81 77 GLU A CA 1
ATOM 596 C C . GLU A 1 77 ? -7.890 7.433 19.672 1.00 65.81 77 GLU A C 1
ATOM 598 O O . GLU A 1 77 ? -8.079 8.480 19.053 1.00 65.81 77 GLU A O 1
ATOM 603 N N . ASN A 1 78 ? -6.879 6.627 19.350 1.00 76.00 78 ASN A N 1
ATOM 604 C CA . ASN A 1 78 ? -5.983 6.882 18.235 1.00 76.00 78 ASN A CA 1
ATOM 605 C C . ASN A 1 78 ? -6.667 6.588 16.891 1.00 76.00 78 ASN A C 1
ATOM 607 O O . ASN A 1 78 ? -7.435 5.637 16.788 1.00 76.00 78 ASN A O 1
ATOM 611 N N . PRO A 1 79 ? -6.364 7.353 15.831 1.00 87.81 79 PRO A N 1
ATOM 612 C CA . PRO A 1 79 ? -6.856 7.038 14.499 1.00 87.81 79 PRO A CA 1
ATOM 613 C C . PRO A 1 79 ? -6.165 5.790 13.922 1.00 87.81 79 PRO A C 1
ATOM 615 O O . PRO A 1 79 ? -5.000 5.526 14.221 1.00 87.81 79 PRO A O 1
ATOM 618 N N . ASN A 1 80 ? -6.860 5.084 13.028 1.00 92.38 80 ASN A N 1
ATOM 619 C CA . ASN A 1 80 ? -6.295 4.068 12.131 1.00 92.38 80 ASN A CA 1
ATOM 620 C C . ASN A 1 80 ? -5.087 4.635 11.364 1.00 92.38 80 ASN A C 1
ATOM 622 O O . ASN A 1 80 ? -5.217 5.656 10.678 1.00 92.38 80 ASN A O 1
ATOM 626 N N . ARG A 1 81 ? -3.925 3.977 11.431 1.00 95.44 81 ARG A N 1
ATOM 627 C CA . ARG A 1 81 ? -2.706 4.434 10.740 1.00 95.44 81 ARG A CA 1
ATOM 628 C C . ARG A 1 81 ? -2.279 3.450 9.668 1.00 95.44 81 ARG A C 1
ATOM 630 O O . ARG A 1 81 ? -2.226 2.251 9.920 1.00 95.44 81 ARG A O 1
ATOM 637 N N . LEU A 1 82 ? -1.897 3.985 8.513 1.00 97.62 82 LEU A N 1
ATOM 638 C CA . LEU A 1 82 ? -1.286 3.242 7.419 1.00 97.62 82 LEU A CA 1
ATOM 639 C C . LEU A 1 82 ? 0.098 3.822 7.121 1.00 97.62 82 LEU A C 1
ATOM 641 O O . LEU A 1 82 ? 0.233 5.008 6.814 1.00 97.62 82 LEU A O 1
ATOM 645 N N . SER A 1 83 ? 1.120 2.977 7.184 1.00 98.12 83 SER A N 1
ATOM 646 C CA . SER A 1 83 ? 2.434 3.236 6.598 1.00 98.12 83 SER A CA 1
ATOM 647 C C . SER A 1 83 ? 2.584 2.350 5.373 1.00 98.12 83 SER A C 1
ATOM 649 O O . SER A 1 83 ? 2.319 1.153 5.446 1.00 98.12 83 SER A O 1
ATOM 651 N N . PHE A 1 84 ? 2.985 2.927 4.248 1.00 98.69 84 PHE A N 1
ATOM 652 C CA . PHE A 1 84 ? 3.160 2.207 2.994 1.00 98.69 84 PHE A CA 1
ATOM 653 C C . PHE A 1 84 ? 4.456 2.640 2.316 1.00 98.69 84 PHE A C 1
ATOM 655 O O . PHE A 1 84 ? 4.822 3.817 2.337 1.00 98.69 84 PHE A O 1
ATOM 662 N N . CYS A 1 85 ? 5.140 1.695 1.681 1.00 98.00 85 CYS A N 1
ATOM 663 C CA . CYS A 1 85 ? 6.247 1.986 0.794 1.00 98.00 85 CYS A CA 1
ATOM 664 C C . CYS A 1 85 ? 6.140 1.211 -0.518 1.00 98.00 85 CYS A C 1
ATOM 666 O O . CYS A 1 85 ? 5.736 0.048 -0.557 1.00 98.00 85 CYS A O 1
ATOM 668 N N . LEU A 1 86 ? 6.554 1.8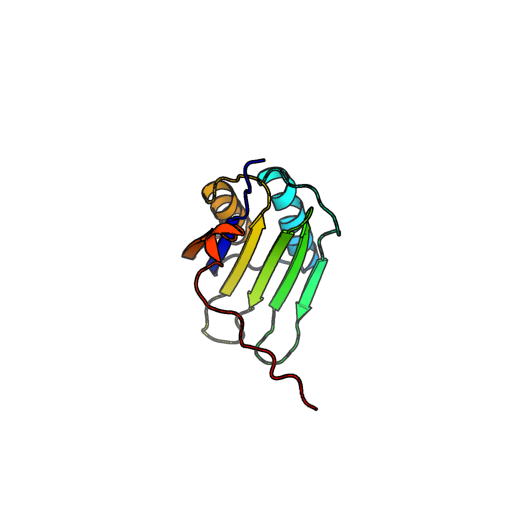70 -1.595 1.00 98.44 86 LEU A N 1
ATOM 669 C CA . LEU A 1 86 ? 6.751 1.270 -2.903 1.00 98.44 86 LEU A CA 1
ATOM 670 C C . LEU A 1 86 ? 8.152 1.620 -3.378 1.00 98.44 86 LEU A C 1
ATOM 672 O O . LEU A 1 86 ? 8.425 2.774 -3.700 1.00 98.44 86 LEU A O 1
ATOM 676 N N . TYR A 1 87 ? 9.018 0.621 -3.460 1.00 97.31 87 TYR A N 1
ATOM 677 C CA . TYR A 1 87 ? 10.255 0.707 -4.214 1.00 97.31 87 TYR A CA 1
ATOM 678 C C . TYR A 1 87 ? 10.019 0.070 -5.585 1.00 97.31 87 TYR A C 1
ATOM 680 O O . TYR A 1 87 ? 9.690 -1.113 -5.662 1.00 97.31 87 TYR A O 1
ATOM 688 N N . SER A 1 88 ? 10.171 0.838 -6.664 1.00 95.56 88 SER A N 1
ATOM 689 C CA . SER A 1 88 ? 9.951 0.385 -8.040 1.00 95.56 88 SER A CA 1
ATOM 690 C C . SER A 1 88 ? 11.196 0.575 -8.900 1.00 95.56 88 SER A C 1
ATOM 692 O O . SER A 1 88 ? 11.847 1.625 -8.849 1.00 95.56 88 SER A O 1
ATOM 694 N N . CYS A 1 89 ? 11.476 -0.442 -9.718 1.00 93.62 89 CYS A N 1
ATOM 695 C CA . CYS A 1 89 ? 12.490 -0.400 -10.768 1.00 93.62 89 CYS A CA 1
ATOM 696 C C . CYS A 1 89 ? 11.932 0.008 -12.152 1.00 93.62 89 CYS A C 1
ATOM 698 O O . CYS A 1 89 ? 12.661 0.007 -13.144 1.00 93.62 89 CYS A O 1
ATOM 700 N N . ALA A 1 90 ? 10.641 0.350 -12.222 1.00 92.56 90 ALA A N 1
ATOM 701 C CA . ALA A 1 90 ? 9.955 0.883 -13.397 1.00 92.56 90 ALA A CA 1
ATOM 702 C C . ALA A 1 90 ? 9.374 2.276 -13.095 1.00 92.56 90 ALA A C 1
ATOM 704 O O . ALA A 1 90 ? 9.042 2.559 -11.937 1.00 92.56 90 ALA A O 1
ATOM 705 N N . PRO A 1 91 ? 9.226 3.150 -14.110 1.00 91.94 91 PRO A N 1
ATOM 706 C CA . PRO A 1 91 ? 8.555 4.429 -13.930 1.00 91.94 91 PRO A CA 1
ATOM 707 C C . PRO A 1 91 ? 7.086 4.212 -13.554 1.00 91.94 91 PRO A C 1
ATOM 709 O O . PRO A 1 91 ? 6.397 3.385 -14.149 1.00 91.94 91 PRO A O 1
ATOM 712 N N . PHE A 1 92 ? 6.602 4.993 -12.595 1.00 94.50 92 PHE A N 1
ATOM 713 C CA . PHE A 1 92 ? 5.197 5.023 -12.205 1.00 94.50 92 PHE A CA 1
ATOM 714 C C . PHE A 1 92 ? 4.784 6.457 -11.873 1.00 94.50 92 PHE A C 1
ATOM 716 O O . PHE A 1 92 ? 5.618 7.288 -11.513 1.00 94.50 92 PHE A O 1
ATOM 723 N N . ASP A 1 93 ? 3.492 6.743 -11.989 1.00 95.75 93 ASP A N 1
ATOM 724 C CA . ASP A 1 93 ? 2.919 7.987 -11.485 1.00 95.75 93 ASP A CA 1
ATOM 725 C C . ASP A 1 93 ? 2.587 7.810 -9.993 1.00 95.75 93 ASP A C 1
ATOM 727 O O . ASP A 1 93 ? 1.782 6.932 -9.659 1.00 95.75 93 ASP A O 1
ATOM 731 N N . PRO A 1 94 ? 3.173 8.604 -9.073 1.00 96.19 94 PRO A N 1
ATOM 732 C CA . PRO A 1 94 ? 2.809 8.559 -7.662 1.00 96.19 94 PRO A CA 1
ATOM 733 C C . PRO A 1 94 ? 1.304 8.704 -7.430 1.00 96.19 94 PRO A C 1
ATOM 735 O O . PRO A 1 94 ? 0.787 8.054 -6.525 1.00 96.19 94 PRO A O 1
ATOM 738 N N . GLN A 1 95 ? 0.592 9.481 -8.253 1.00 97.38 95 GLN A N 1
ATOM 739 C CA . GLN A 1 95 ? -0.846 9.684 -8.093 1.00 97.38 95 GLN A CA 1
ATOM 740 C C . GLN A 1 95 ? -1.632 8.379 -8.264 1.00 97.38 95 GLN A C 1
ATOM 742 O O . GLN A 1 95 ? -2.511 8.109 -7.457 1.00 97.38 95 GLN A O 1
ATOM 747 N N . VAL A 1 96 ? -1.247 7.506 -9.203 1.00 98.06 96 VAL A N 1
ATOM 748 C CA . VAL A 1 96 ? -1.870 6.176 -9.379 1.00 98.06 96 VAL A CA 1
ATOM 749 C C . VAL A 1 96 ? -1.764 5.334 -8.105 1.00 98.06 96 VAL A C 1
ATOM 751 O O . VAL A 1 96 ? -2.672 4.571 -7.773 1.00 98.06 96 VAL A O 1
ATOM 754 N N . VAL A 1 97 ? -0.655 5.472 -7.376 1.00 98.31 97 VAL A N 1
ATOM 755 C CA . VAL A 1 97 ? -0.432 4.759 -6.114 1.00 98.31 97 VAL A CA 1
ATOM 756 C C . VAL A 1 97 ? -1.251 5.380 -4.986 1.00 98.31 97 VAL A C 1
ATOM 758 O O . VAL A 1 97 ? -1.857 4.643 -4.214 1.00 98.31 97 VAL A O 1
ATOM 761 N N . ILE A 1 98 ? -1.312 6.714 -4.905 1.00 98.50 98 ILE A N 1
ATOM 762 C CA . ILE A 1 98 ? -2.141 7.418 -3.916 1.00 98.50 98 ILE A CA 1
ATOM 763 C C . ILE A 1 98 ? -3.626 7.104 -4.124 1.00 98.50 98 ILE A C 1
ATOM 765 O O . ILE A 1 98 ? -4.295 6.747 -3.160 1.00 98.50 98 ILE A O 1
ATOM 769 N N . ASP A 1 99 ? -4.114 7.142 -5.362 1.00 98.56 99 ASP A N 1
ATOM 770 C CA . ASP A 1 99 ? -5.500 6.808 -5.701 1.00 98.56 99 ASP A CA 1
ATOM 771 C C . ASP A 1 99 ? -5.809 5.351 -5.338 1.00 98.56 99 ASP A C 1
ATOM 773 O O . ASP A 1 99 ? -6.834 5.058 -4.733 1.00 98.56 99 ASP A O 1
ATOM 777 N N . HIS A 1 100 ? -4.887 4.423 -5.612 1.00 98.50 100 HIS A N 1
ATOM 778 C CA . HIS A 1 100 ? -5.056 3.025 -5.219 1.00 98.50 100 HIS A CA 1
ATOM 779 C C . HIS A 1 100 ? -5.084 2.810 -3.695 1.00 98.50 100 HIS A C 1
ATOM 781 O O . HIS A 1 100 ? -5.756 1.892 -3.212 1.00 98.50 100 HIS A O 1
ATOM 787 N N . ILE A 1 101 ? -4.349 3.626 -2.933 1.00 98.50 101 ILE A N 1
ATOM 788 C CA . ILE A 1 101 ? -4.441 3.630 -1.471 1.00 98.50 101 ILE A CA 1
ATOM 789 C C . ILE A 1 101 ? -5.805 4.188 -1.052 1.00 98.50 101 ILE A C 1
ATOM 791 O O . ILE A 1 101 ? -6.465 3.569 -0.224 1.00 98.50 101 ILE A O 1
ATOM 795 N N . AS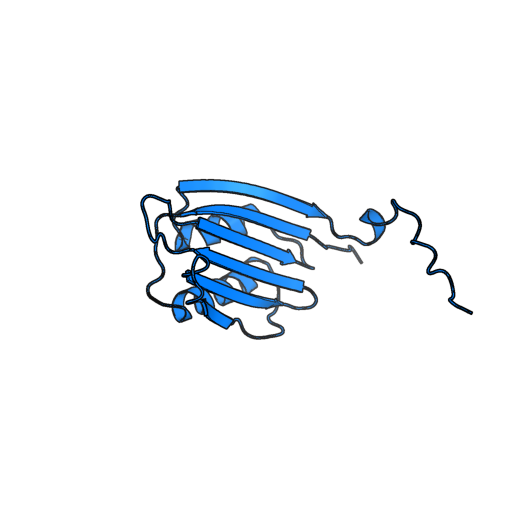P A 1 102 ? -6.249 5.307 -1.624 1.00 98.44 102 ASP A N 1
ATOM 796 C CA . ASP A 1 102 ? -7.505 5.964 -1.248 1.00 98.44 102 ASP A CA 1
ATOM 797 C C . ASP A 1 102 ? -8.744 5.115 -1.554 1.00 98.44 102 ASP A C 1
ATOM 799 O O . ASP A 1 102 ? -9.608 4.947 -0.693 1.00 98.44 102 ASP A O 1
ATOM 803 N N . GLU A 1 103 ? -8.778 4.481 -2.728 1.00 98.31 103 GLU A N 1
ATOM 804 C CA . GLU A 1 103 ? -9.847 3.573 -3.160 1.00 98.31 103 GLU A CA 1
ATOM 805 C C . GLU A 1 103 ? -10.128 2.458 -2.141 1.00 98.31 103 GLU A C 1
ATOM 807 O O . GLU A 1 103 ? -11.279 2.065 -1.955 1.00 98.31 103 GLU A O 1
ATOM 812 N N . PHE A 1 104 ? -9.085 1.927 -1.495 1.00 98.12 104 PHE A N 1
ATOM 813 C CA . PHE A 1 104 ? -9.213 0.810 -0.560 1.00 98.12 104 PHE A CA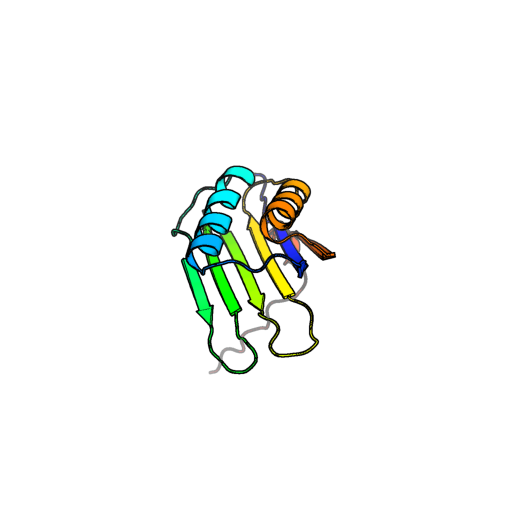 1
ATOM 814 C C . PHE A 1 104 ? -9.222 1.250 0.902 1.00 98.12 104 PHE A C 1
ATOM 816 O O . PHE A 1 104 ? -9.986 0.708 1.691 1.00 98.12 104 PHE A O 1
ATOM 823 N N . TRP A 1 105 ? -8.378 2.203 1.291 1.00 97.38 105 TRP A N 1
ATOM 824 C CA . TRP A 1 105 ? -8.188 2.590 2.690 1.00 97.38 105 TRP A CA 1
ATOM 825 C C . TRP A 1 105 ? -8.996 3.836 3.090 1.00 97.38 105 TRP A C 1
ATOM 827 O O . TRP A 1 105 ? -9.204 4.071 4.281 1.00 97.38 105 TRP A O 1
ATOM 837 N N . SER A 1 106 ? -9.501 4.616 2.130 1.00 97.56 106 SER A N 1
ATOM 838 C CA . SER A 1 106 ? -10.256 5.858 2.365 1.00 97.56 106 SER A CA 1
ATOM 839 C C . SER A 1 106 ? -9.472 6.849 3.236 1.00 97.56 106 SER A C 1
ATOM 841 O O . SER A 1 106 ? -9.730 7.006 4.441 1.00 97.56 106 SER A O 1
ATOM 843 N N . ILE A 1 107 ? -8.475 7.489 2.622 1.00 98.00 107 ILE A N 1
ATOM 844 C CA . ILE A 1 107 ? -7.519 8.398 3.258 1.00 98.00 107 ILE A CA 1
ATOM 845 C C . ILE A 1 107 ? -8.268 9.587 3.868 1.00 98.00 107 ILE A C 1
ATOM 847 O O . ILE A 1 107 ? -9.128 10.204 3.250 1.00 98.00 107 ILE A O 1
ATOM 851 N N . GLN A 1 108 ? -7.928 9.917 5.111 1.00 97.25 108 GLN A N 1
ATOM 852 C CA . GLN A 1 108 ? -8.425 11.104 5.813 1.00 97.25 108 GLN A CA 1
ATOM 853 C C . GLN A 1 108 ? -7.363 12.204 5.876 1.00 97.25 108 GLN A C 1
ATOM 855 O O . GLN A 1 108 ? -7.674 13.385 5.771 1.00 97.25 108 GLN A O 1
ATOM 860 N N . ASP A 1 109 ? -6.105 11.805 6.051 1.00 97.12 109 ASP A N 1
ATOM 861 C CA . ASP A 1 109 ? -4.936 12.680 6.045 1.00 97.12 109 ASP A CA 1
ATOM 862 C C . ASP A 1 109 ? -3.724 11.876 5.577 1.00 97.12 109 ASP A C 1
ATOM 864 O O . ASP A 1 109 ? -3.605 10.690 5.902 1.00 97.12 109 ASP A O 1
ATOM 868 N N . CYS A 1 110 ? -2.813 12.488 4.825 1.00 97.50 110 CYS A N 1
ATOM 869 C CA . CYS A 1 110 ? -1.594 11.801 4.423 1.00 97.50 110 CYS A CA 1
ATOM 870 C C . CYS A 1 110 ? -0.420 12.731 4.135 1.00 97.50 110 CYS A C 1
ATOM 872 O O . CYS A 1 110 ? -0.552 13.915 3.835 1.00 97.50 110 CYS A O 1
ATOM 874 N N . ARG A 1 111 ? 0.769 12.135 4.181 1.00 97.88 111 ARG A N 1
ATOM 875 C CA . ARG A 1 111 ? 2.021 12.716 3.711 1.00 97.88 111 ARG A CA 1
ATOM 876 C C . ARG A 1 111 ? 2.807 11.657 2.963 1.00 97.88 111 ARG A C 1
ATOM 878 O O . ARG A 1 111 ? 2.914 10.516 3.418 1.00 97.88 111 ARG A O 1
ATOM 885 N N . TRP A 1 112 ? 3.421 12.049 1.859 1.00 98.19 112 TRP A N 1
ATOM 886 C CA . TRP A 1 112 ? 4.275 11.156 1.096 1.00 98.19 112 TRP A CA 1
ATOM 887 C C . TRP A 1 112 ? 5.489 11.883 0.532 1.00 98.19 112 TRP A C 1
ATOM 889 O O . TRP A 1 112 ? 5.514 13.110 0.420 1.00 98.19 112 TRP A O 1
ATOM 899 N N . LYS A 1 113 ? 6.533 11.113 0.236 1.00 96.38 113 LYS A N 1
ATOM 900 C CA . LYS A 1 113 ? 7.754 11.581 -0.420 1.00 96.38 113 LYS A CA 1
ATOM 901 C C . LYS A 1 113 ? 8.235 10.534 -1.404 1.00 96.38 113 LYS A C 1
ATOM 903 O O . LYS A 1 113 ? 8.162 9.342 -1.117 1.00 96.38 113 LYS A O 1
ATOM 908 N N . LEU A 1 114 ? 8.764 10.999 -2.527 1.00 94.69 114 LEU A N 1
ATOM 909 C CA . LEU A 1 114 ? 9.424 10.168 -3.520 1.00 94.69 114 LEU A CA 1
ATOM 910 C C . LEU A 1 114 ? 10.934 10.370 -3.405 1.00 94.69 114 LEU A C 1
ATOM 912 O O . LEU A 1 114 ? 11.413 11.502 -3.449 1.00 94.69 114 LEU A O 1
ATOM 916 N N . PHE A 1 115 ? 11.668 9.278 -3.244 1.00 91.81 115 PHE A N 1
ATOM 917 C CA . PHE A 1 115 ? 13.124 9.272 -3.189 1.00 91.81 115 PHE A CA 1
ATOM 918 C C . PHE A 1 115 ? 13.685 8.609 -4.438 1.00 91.81 115 PHE A C 1
ATOM 920 O O . PHE A 1 115 ? 13.192 7.561 -4.856 1.00 91.81 115 PHE A O 1
ATOM 927 N N . ASP A 1 116 ? 14.739 9.194 -4.996 1.00 89.88 116 ASP A N 1
ATOM 928 C CA . ASP A 1 116 ? 15.579 8.513 -5.971 1.00 89.88 116 ASP A CA 1
ATOM 929 C C . ASP A 1 116 ? 16.603 7.649 -5.220 1.00 89.88 116 ASP A C 1
ATOM 931 O O . ASP A 1 116 ? 17.256 8.093 -4.275 1.00 89.88 116 ASP A O 1
ATOM 935 N N . ARG A 1 117 ? 16.676 6.381 -5.601 1.00 87.00 117 ARG A N 1
ATOM 936 C CA . ARG A 1 117 ? 17.558 5.342 -5.067 1.00 87.00 117 ARG A CA 1
ATOM 937 C C . ARG A 1 117 ? 18.551 4.857 -6.127 1.00 87.00 117 ARG A C 1
ATOM 939 O O . ARG A 1 117 ? 19.127 3.780 -5.973 1.00 87.00 117 ARG A O 1
ATOM 946 N N . GLY A 1 118 ? 18.722 5.617 -7.207 1.00 83.25 118 GLY A N 1
ATOM 947 C CA . GLY A 1 118 ? 19.733 5.393 -8.226 1.00 83.25 118 GLY A CA 1
ATOM 948 C C . GLY A 1 118 ? 21.138 5.320 -7.631 1.00 83.25 118 GLY A C 1
ATOM 949 O O . GLY A 1 118 ? 21.434 5.949 -6.617 1.00 83.25 118 GLY A O 1
ATOM 950 N N . TRP A 1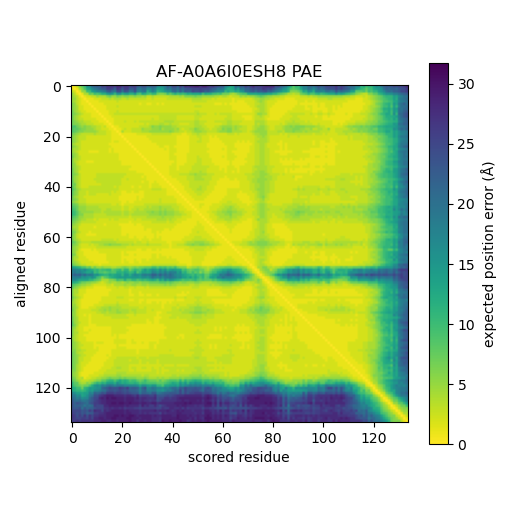 119 ? 22.018 4.553 -8.276 1.00 72.69 119 TRP A N 1
ATOM 951 C CA . TRP A 1 119 ? 23.409 4.387 -7.840 1.00 72.69 119 TRP A CA 1
ATOM 952 C C . TRP A 1 119 ? 24.157 5.726 -7.777 1.00 72.69 119 TRP A C 1
ATOM 954 O O . TRP A 1 119 ? 24.901 5.955 -6.830 1.00 72.69 119 TRP A O 1
ATOM 964 N N . ASP A 1 120 ? 23.845 6.646 -8.693 1.00 69.56 120 ASP A N 1
ATOM 965 C CA . ASP A 1 120 ? 24.438 7.989 -8.758 1.00 69.56 120 ASP A CA 1
ATOM 966 C C . ASP A 1 120 ? 24.062 8.886 -7.553 1.00 69.56 120 ASP A C 1
ATOM 968 O O . ASP A 1 120 ? 24.659 9.941 -7.346 1.00 69.56 120 ASP A O 1
ATOM 972 N N . VAL A 1 121 ? 23.067 8.493 -6.742 1.00 62.22 121 VAL A N 1
ATOM 973 C CA . VAL A 1 121 ? 22.575 9.264 -5.581 1.00 62.22 121 VAL A CA 1
ATOM 974 C C . VAL A 1 121 ? 23.369 8.958 -4.302 1.00 62.22 121 VAL A C 1
ATOM 976 O O . VAL A 1 121 ? 23.376 9.766 -3.374 1.00 62.22 121 VAL A O 1
ATOM 979 N N . LEU A 1 122 ? 24.053 7.809 -4.227 1.00 58.31 122 LEU A N 1
ATOM 980 C CA . LEU A 1 122 ? 24.739 7.345 -3.011 1.00 58.31 122 LEU A CA 1
ATOM 981 C C . LEU A 1 122 ? 26.251 7.636 -2.976 1.00 58.31 122 LEU A C 1
ATOM 983 O O . LEU A 1 122 ? 26.898 7.303 -1.986 1.00 58.31 122 LEU A O 1
ATOM 987 N N . ASP A 1 123 ? 26.805 8.336 -3.971 1.00 55.00 123 ASP A N 1
ATOM 988 C CA . ASP A 1 123 ? 28.236 8.697 -4.058 1.00 55.00 123 ASP A CA 1
ATOM 989 C C . ASP A 1 123 ? 28.698 9.788 -3.061 1.00 55.00 123 ASP A C 1
ATOM 991 O O . ASP A 1 123 ? 29.779 10.365 -3.186 1.00 55.00 123 ASP A O 1
ATOM 995 N N . VAL A 1 124 ? 27.905 10.089 -2.029 1.00 55.81 124 VAL A N 1
ATOM 996 C CA . VAL A 1 124 ? 28.148 11.204 -1.100 1.00 55.81 124 VAL A CA 1
ATOM 997 C C . VAL A 1 124 ? 28.472 10.773 0.331 1.00 55.81 124 VAL A C 1
ATOM 999 O O . VAL A 1 124 ? 28.013 11.413 1.267 1.00 55.81 124 VAL A O 1
ATOM 1002 N N . THR A 1 125 ? 29.283 9.734 0.561 1.00 52.97 125 THR A N 1
ATOM 1003 C CA . THR A 1 125 ? 30.144 9.642 1.770 1.00 52.97 125 THR A CA 1
ATOM 1004 C C . THR A 1 125 ? 31.249 8.590 1.571 1.00 52.97 125 THR A C 1
ATOM 1006 O O . THR A 1 125 ? 30.941 7.513 1.062 1.00 52.97 125 THR A O 1
ATOM 1009 N N . PRO A 1 126 ? 32.517 8.830 1.975 1.00 52.97 126 PRO A N 1
ATOM 1010 C CA . PRO A 1 126 ? 33.558 7.807 1.911 1.00 52.97 126 PRO A CA 1
ATOM 1011 C C . PRO A 1 126 ? 33.137 6.578 2.718 1.00 52.97 126 PRO A C 1
ATOM 1013 O O . PRO A 1 126 ? 32.656 6.715 3.846 1.00 52.97 126 PRO A O 1
ATOM 1016 N N . GLN A 1 127 ? 33.327 5.392 2.137 1.00 56.62 127 GLN A N 1
ATOM 1017 C CA . GLN A 1 127 ? 33.249 4.117 2.844 1.00 56.62 127 GLN A CA 1
ATOM 1018 C C . GLN A 1 127 ? 33.971 4.248 4.186 1.00 56.62 127 GLN A C 1
ATOM 1020 O O . GLN A 1 127 ? 35.133 4.652 4.221 1.00 56.62 127 GLN A O 1
ATOM 1025 N N . LEU A 1 128 ? 33.288 3.907 5.285 1.00 54.75 128 LEU A N 1
ATOM 1026 C CA . LEU A 1 128 ? 33.978 3.581 6.527 1.00 54.75 128 LEU A CA 1
ATOM 1027 C C . LEU A 1 128 ? 35.071 2.575 6.157 1.00 54.75 128 LEU A C 1
ATOM 1029 O O . LEU A 1 128 ? 34.751 1.471 5.711 1.00 54.75 128 LEU A O 1
ATOM 1033 N N . GLU A 1 129 ? 36.338 2.971 6.293 1.00 54.53 129 GLU A N 1
ATOM 1034 C CA . GLU A 1 129 ? 37.451 2.037 6.210 1.00 54.53 129 GLU A CA 1
ATOM 1035 C C . GLU A 1 129 ? 37.171 0.959 7.253 1.00 54.53 129 GLU A C 1
ATOM 1037 O O . GLU A 1 129 ? 37.209 1.207 8.461 1.00 54.53 129 GLU A O 1
ATOM 1042 N N . LEU A 1 130 ? 36.809 -0.234 6.783 1.00 57.47 130 LEU A N 1
ATOM 1043 C CA . LEU A 1 130 ? 36.799 -1.416 7.620 1.00 57.47 130 LEU A CA 1
ATOM 1044 C C . LEU A 1 130 ? 38.247 -1.593 8.057 1.00 57.47 130 LEU A C 1
ATOM 1046 O O . LEU A 1 130 ? 39.075 -2.072 7.286 1.00 57.47 130 LEU A O 1
ATOM 1050 N N . ALA A 1 131 ? 38.559 -1.125 9.265 1.00 51.28 131 ALA A N 1
ATOM 1051 C CA . ALA A 1 131 ? 39.839 -1.369 9.891 1.00 51.28 131 ALA A CA 1
ATOM 1052 C C . ALA A 1 131 ? 40.043 -2.883 9.886 1.00 51.28 131 ALA A C 1
ATOM 1054 O O . ALA A 1 131 ? 39.354 -3.621 10.592 1.00 51.28 131 ALA A O 1
ATOM 1055 N N . THR A 1 132 ? 40.939 -3.341 9.016 1.00 53.16 132 THR A N 1
ATOM 1056 C CA . THR A 1 132 ? 41.393 -4.722 8.968 1.00 53.16 132 THR A CA 1
ATOM 1057 C C . THR A 1 132 ? 41.941 -5.038 10.354 1.00 53.16 132 THR A C 1
ATOM 1059 O O . THR A 1 132 ? 43.009 -4.552 10.726 1.00 53.16 132 THR A O 1
ATOM 1062 N N . ALA A 1 133 ? 41.174 -5.774 11.156 1.00 46.81 133 ALA A N 1
ATOM 1063 C CA . ALA A 1 133 ? 41.665 -6.301 12.415 1.00 46.81 133 ALA A CA 1
ATOM 1064 C C . ALA A 1 133 ? 42.750 -7.332 12.074 1.00 46.81 133 ALA A C 1
ATOM 1066 O O . ALA A 1 133 ? 42.455 -8.353 11.449 1.00 46.81 133 ALA A O 1
ATOM 1067 N N . MET A 1 134 ? 43.998 -6.993 12.408 1.00 49.94 134 MET A N 1
ATOM 1068 C CA . MET A 1 134 ? 45.115 -7.937 12.501 1.00 49.94 134 MET A CA 1
ATOM 1069 C C . MET A 1 134 ? 44.982 -8.780 13.765 1.00 49.94 134 MET A C 1
ATOM 1071 O O . MET A 1 134 ? 44.586 -8.203 14.805 1.00 49.94 134 MET A O 1
#

Foldseek 3Di:
DPFFWKKKKKKFFFDDADPDQVVVQVLQVVVQVQFVWAFPDRKGKDADPPPPQGDIKIKTDTDVWIKIKGWDDDPDPDTTMIIIMGTDRGDHDVVSVVVSCCVRGVTPDMDMDMDGPDPVVPPPDDPPPPPPDD

Mean predicted aligned error: 6.45 Å

Radius of gyration: 17.16 Å; Cα contacts (8 Å, |Δi|>4): 257; chains: 1; bounding box: 57×26×42 Å

Nearest PDB structures (foldseek):
  1mhm-assembly1_A  TM=6.501E-01  e=7.415E-04  Solanum tuberosum
  2hzm-assembly4_G  TM=4.647E-01  e=2.932E+00  Saccharomyces cerevisiae
  2hzm-assembly3_E  TM=4.263E-01  e=2.932E+00  Saccharomyces cerevisiae
  5oqm-assembly1_f  TM=2.916E-01  e=8.701E-01  Saccharomyces cerevisiae S288C
  5a61-assembly1_A  TM=2.705E-01  e=2.625E+00  Escherichia coli K-12

Sequence (134 aa):
MPNFHQHLIFNGVVSNVPASAEDCRRWLDALVPKIHMETLVPARAVYCDDPGNEGVTGVVVISTSHAAFHYWEPKSENPNRLSFCLYSCAPFDPQVVIDHIDEFWSIQDCRWKLFDRGWDVLDVTPQLELATAM

pLDDT: mean 89.32, std 14.82, range [46.81, 98.75]

Solvent-accessible surface area (backbone atoms only — not comparable to full-atom values): 7607 Å² total; per-residue (Å²): 126,89,71,43,30,40,33,39,42,39,42,31,35,35,70,52,76,77,94,41,41,66,57,53,20,50,51,55,53,62,45,38,67,78,40,70,50,51,80,68,41,79,48,46,39,43,73,39,83,52,92,93,58,32,30,40,39,34,41,30,35,29,63,97,37,34,38,39,39,42,35,37,58,55,91,57,99,55,73,34,36,39,39,38,38,39,38,35,59,45,80,64,62,69,62,65,54,50,51,58,46,35,78,67,30,42,65,78,46,75,52,73,50,79,41,80,65,34,78,86,69,65,80,81,64,83,75,78,77,76,75,78,80,127